Protein AF-A0A6J6G6E1-F1 (afdb_monomer_lite)

Sequence (153 aa):
MDAFVTPDPELAATAPSDRTTLTEVIDAYRDSGFAGDFTAEPRDPGSAGPVAAGGAVSTAVVRCGRCATSSDPGGLQIHSIRRLEGASDPADMVAIVATTCPVCGSEGTLVLGFGPMSSAVDADVLGAMQDVRGDGVLPPAIAPGERGTTDRP

Secondary structure (DSSP, 8-state):
-----PPPGGGG--S---S--HHHHHHHHHHTT--EEEEEEEPPTT--PPPPTTPPPPSEEEEETTT--EE-GGG-EESEEEEE--SS-TT--EEEEEEE-TTT--EEEEEEE-STT--HHHHHHHHHSEE-TTSSSS-SSS-TTPPPTT---

pLDDT: mean 83.72, std 18.57, range [38.75, 98.62]

Radius of gyration: 18.28 Å; chains: 1; bounding box: 36×59×50 Å

Foldseek 3Di:
DDDDPDPDPVVLPPPPFPPDDPVNLQVLQVVLQQVWEKEKDADDPPDPDDDDPPDDFFRIWIATPPPRDTHGLLVKEFQAKEWGADSVGSQQIKIWGWIADPPPRRTHIYIFGDDPPGDSRRCSSVVNHHYPHPVPSAHHYGRHPDDDPPPDD

Structure (mmCIF, N/CA/C/O backbone):
data_AF-A0A6J6G6E1-F1
#
_entry.id   AF-A0A6J6G6E1-F1
#
loop_
_atom_site.group_PDB
_atom_site.id
_atom_site.type_symbol
_atom_site.label_atom_id
_atom_site.label_alt_id
_atom_site.label_comp_id
_atom_site.label_asym_id
_atom_site.label_entity_id
_atom_site.label_seq_id
_atom_site.pdbx_PDB_ins_code
_atom_site.Cartn_x
_atom_site.Cartn_y
_atom_site.Cartn_z
_atom_site.occupancy
_atom_site.B_iso_or_equiv
_atom_site.auth_seq_id
_atom_site.auth_comp_id
_atom_site.auth_asym_id
_atom_site.auth_atom_id
_atom_site.pdbx_PDB_model_num
ATOM 1 N N . MET A 1 1 ? 19.805 -37.524 -31.597 1.00 44.66 1 MET A N 1
ATOM 2 C CA . MET A 1 1 ? 19.129 -38.107 -30.414 1.00 44.66 1 MET A CA 1
ATOM 3 C C . MET A 1 1 ? 19.733 -37.389 -29.230 1.00 44.66 1 MET A C 1
ATOM 5 O O . MET A 1 1 ? 20.659 -37.889 -28.607 1.00 44.66 1 MET A O 1
ATOM 9 N N . ASP A 1 2 ? 19.295 -36.151 -29.045 1.00 43.00 2 ASP A N 1
ATOM 10 C CA . ASP A 1 2 ? 19.853 -35.229 -28.067 1.00 43.00 2 ASP A CA 1
ATOM 11 C C . ASP A 1 2 ? 19.169 -35.475 -26.728 1.00 43.00 2 ASP A C 1
ATOM 13 O O . ASP A 1 2 ? 17.942 -35.444 -26.621 1.00 43.00 2 ASP A O 1
ATOM 17 N N . ALA A 1 3 ? 19.979 -35.812 -25.728 1.00 47.38 3 ALA A N 1
ATOM 18 C CA . ALA A 1 3 ? 19.525 -36.015 -24.369 1.00 47.38 3 ALA A CA 1
ATOM 19 C C . ALA A 1 3 ? 19.093 -34.663 -23.789 1.00 47.38 3 ALA A C 1
ATOM 21 O O . ALA A 1 3 ? 19.905 -33.750 -23.644 1.00 47.38 3 ALA A O 1
ATOM 22 N N . PHE A 1 4 ? 17.809 -34.544 -23.455 1.00 45.84 4 PHE A N 1
ATOM 23 C CA . PHE A 1 4 ? 17.313 -33.478 -22.597 1.00 45.84 4 PHE A CA 1
ATOM 24 C C . PHE A 1 4 ? 17.979 -33.634 -21.229 1.00 45.84 4 PHE A C 1
ATOM 26 O O . PHE A 1 4 ? 17.667 -34.557 -20.479 1.00 45.84 4 PHE A O 1
ATOM 33 N N . VAL A 1 5 ? 18.926 -32.748 -20.928 1.00 59.44 5 VAL A N 1
ATOM 34 C CA . VAL A 1 5 ? 19.429 -32.546 -19.570 1.00 59.44 5 VAL A CA 1
ATOM 35 C C . VAL A 1 5 ? 18.251 -32.039 -18.744 1.00 59.44 5 VAL A C 1
ATOM 37 O O . VAL A 1 5 ? 17.822 -30.898 -18.901 1.00 59.44 5 VAL A O 1
ATOM 40 N N . THR A 1 6 ? 17.680 -32.893 -17.899 1.00 56.19 6 THR A N 1
ATOM 41 C CA . THR A 1 6 ? 16.818 -32.436 -16.806 1.00 56.19 6 THR A CA 1
ATOM 42 C C . THR A 1 6 ? 17.669 -31.580 -15.870 1.00 56.19 6 THR A C 1
ATOM 44 O O . THR A 1 6 ? 18.702 -32.075 -15.415 1.00 56.19 6 THR A O 1
ATOM 47 N N . PRO A 1 7 ? 17.296 -30.318 -15.592 1.00 51.09 7 PRO A N 1
ATOM 48 C CA . PRO A 1 7 ? 18.007 -29.529 -14.599 1.00 51.09 7 PRO A CA 1
ATOM 49 C C . PRO A 1 7 ? 17.881 -30.190 -13.220 1.00 51.09 7 PRO A C 1
ATOM 51 O O . PRO A 1 7 ? 16.829 -30.729 -12.868 1.00 51.09 7 PRO A O 1
ATOM 54 N N . ASP A 1 8 ? 18.981 -30.159 -12.472 1.00 46.12 8 ASP A N 1
ATOM 55 C CA . ASP A 1 8 ? 19.100 -30.676 -11.110 1.00 46.12 8 ASP A CA 1
ATOM 56 C C . ASP A 1 8 ? 18.093 -29.966 -10.178 1.00 46.12 8 ASP A C 1
ATOM 58 O O . ASP A 1 8 ? 18.132 -28.733 -10.085 1.00 46.12 8 ASP A O 1
ATOM 62 N N . PRO A 1 9 ? 17.196 -30.678 -9.467 1.00 51.53 9 PRO A N 1
ATOM 63 C CA . PRO A 1 9 ? 16.213 -30.050 -8.580 1.00 51.53 9 PRO A CA 1
ATOM 64 C C . PRO A 1 9 ? 16.845 -29.380 -7.345 1.00 51.53 9 PRO A C 1
ATOM 66 O O . PRO A 1 9 ? 16.168 -28.616 -6.659 1.00 51.53 9 PRO A O 1
ATOM 69 N N . GLU A 1 10 ? 18.129 -29.625 -7.061 1.00 43.25 10 GLU A N 1
ATOM 70 C CA . GLU A 1 10 ? 18.858 -29.001 -5.947 1.00 43.25 10 GLU A CA 1
ATOM 71 C C . GLU A 1 10 ? 19.420 -27.601 -6.257 1.00 43.25 10 GLU A C 1
ATOM 73 O O . GLU A 1 10 ? 19.749 -26.867 -5.326 1.00 43.25 10 GLU A O 1
ATOM 78 N N . LEU A 1 11 ? 19.472 -27.162 -7.524 1.00 43.31 11 LEU A N 1
ATOM 79 C CA . LEU A 1 11 ? 19.959 -25.814 -7.869 1.00 43.31 11 LEU A CA 1
ATOM 80 C C . LEU A 1 11 ? 18.898 -24.701 -7.747 1.00 43.31 11 LEU A C 1
ATOM 82 O O . LEU A 1 11 ? 19.175 -23.553 -8.086 1.00 43.31 11 LEU A O 1
ATOM 86 N N . ALA A 1 12 ? 17.700 -25.014 -7.248 1.00 45.78 12 ALA A N 1
ATOM 87 C CA . ALA A 1 12 ? 16.629 -24.042 -6.999 1.00 45.78 12 ALA A CA 1
ATOM 88 C C . ALA A 1 12 ? 16.665 -23.427 -5.579 1.00 45.78 12 ALA A C 1
ATOM 90 O O . ALA A 1 12 ? 15.775 -22.662 -5.219 1.00 45.78 12 ALA A O 1
ATOM 91 N N . ALA A 1 13 ? 17.660 -23.769 -4.751 1.00 47.06 13 ALA A N 1
ATOM 92 C CA . ALA A 1 13 ? 17.642 -23.527 -3.304 1.00 47.06 13 ALA A CA 1
ATOM 93 C C . ALA A 1 13 ? 18.644 -22.470 -2.787 1.00 47.06 13 ALA A C 1
ATOM 95 O O . ALA A 1 13 ? 19.054 -22.538 -1.629 1.00 47.06 13 ALA A O 1
ATOM 96 N N . THR A 1 14 ? 19.059 -21.495 -3.601 1.00 39.31 14 THR A N 1
ATOM 97 C CA . THR A 1 14 ? 20.034 -20.462 -3.173 1.00 39.31 14 THR A CA 1
ATOM 98 C C . THR A 1 14 ? 19.546 -19.017 -3.250 1.00 39.31 14 THR A C 1
ATOM 100 O O . THR A 1 14 ? 20.305 -18.116 -2.894 1.00 39.31 14 THR A O 1
ATOM 103 N N . ALA A 1 15 ? 18.288 -18.769 -3.618 1.00 42.47 15 ALA A N 1
ATOM 104 C CA . ALA A 1 15 ? 17.672 -17.468 -3.365 1.00 42.47 15 ALA A CA 1
ATOM 105 C C . ALA A 1 15 ? 17.160 -17.424 -1.911 1.00 42.47 15 ALA A C 1
ATOM 107 O O . ALA A 1 15 ? 16.504 -18.379 -1.484 1.00 42.47 15 ALA A O 1
ATOM 108 N N . PRO A 1 16 ? 17.420 -16.353 -1.136 1.00 43.81 16 PRO A N 1
ATOM 109 C CA . PRO A 1 16 ? 16.823 -16.143 0.180 1.00 43.81 16 PRO A CA 1
ATOM 110 C C . PRO A 1 16 ? 15.340 -15.756 0.036 1.00 43.81 16 PRO A C 1
ATOM 112 O O . PRO A 1 16 ? 14.911 -14.696 0.470 1.00 43.81 16 PRO A O 1
ATOM 115 N N . SER A 1 17 ? 14.542 -16.615 -0.602 1.00 56.06 17 SER A N 1
ATOM 116 C CA . SER A 1 17 ? 13.089 -16.530 -0.531 1.00 56.06 17 SER A CA 1
ATOM 117 C C . SER A 1 17 ? 12.649 -17.375 0.660 1.00 56.06 17 SER A C 1
ATOM 119 O O . SER A 1 17 ? 12.871 -18.589 0.665 1.00 56.06 17 SER A O 1
ATOM 121 N N . ASP A 1 18 ? 11.990 -16.779 1.650 1.00 64.81 18 ASP A N 1
ATOM 122 C CA . ASP A 1 18 ? 11.503 -17.479 2.853 1.00 64.81 18 ASP A CA 1
ATOM 123 C C . ASP A 1 18 ? 10.341 -18.467 2.564 1.00 64.81 18 ASP A C 1
ATOM 125 O O . ASP A 1 18 ? 9.634 -18.896 3.469 1.00 64.81 18 ASP A O 1
ATOM 129 N N . ARG A 1 19 ? 10.131 -18.846 1.291 1.00 65.56 19 ARG A N 1
ATOM 130 C CA . ARG A 1 19 ? 9.035 -19.669 0.741 1.00 65.56 19 ARG A CA 1
ATOM 131 C C . ARG A 1 19 ? 7.617 -19.138 0.980 1.00 65.56 19 ARG A C 1
ATOM 133 O O . ARG A 1 19 ? 6.681 -19.787 0.522 1.00 65.56 19 ARG A O 1
ATOM 140 N N . THR A 1 20 ? 7.457 -17.972 1.604 1.00 80.00 20 THR A N 1
ATOM 141 C CA . THR A 1 20 ? 6.163 -17.296 1.733 1.00 80.00 20 THR A CA 1
ATOM 142 C C . THR A 1 20 ? 5.664 -16.820 0.369 1.00 80.00 20 THR A C 1
ATOM 144 O O . THR A 1 20 ? 6.375 -16.140 -0.374 1.00 80.00 20 THR A O 1
ATOM 147 N N . THR A 1 21 ? 4.419 -17.148 0.042 1.00 88.75 21 THR A N 1
ATOM 148 C CA . THR A 1 21 ? 3.730 -16.655 -1.153 1.00 88.75 21 THR A CA 1
ATOM 149 C C . THR A 1 21 ? 3.086 -15.290 -0.904 1.00 88.75 21 THR A C 1
ATOM 151 O O . THR A 1 21 ? 2.725 -14.940 0.219 1.00 88.75 21 THR A O 1
ATOM 154 N N . LEU A 1 22 ? 2.870 -14.517 -1.974 1.00 91.12 22 LEU A N 1
ATOM 155 C CA . LEU A 1 22 ? 2.136 -13.248 -1.899 1.00 91.12 22 LEU A CA 1
ATOM 156 C C . LEU A 1 22 ? 0.749 -13.419 -1.258 1.00 91.12 22 LEU A C 1
ATOM 158 O O . LEU A 1 22 ? 0.341 -12.600 -0.438 1.00 91.12 22 LEU A O 1
ATOM 162 N N . THR A 1 23 ? 0.039 -14.492 -1.612 1.00 92.25 23 THR A N 1
ATOM 163 C CA . THR A 1 23 ? -1.293 -14.784 -1.075 1.00 92.25 23 THR A CA 1
ATOM 164 C C . THR A 1 23 ? -1.249 -15.036 0.429 1.00 92.25 23 THR A C 1
ATOM 166 O O . THR A 1 23 ? -2.059 -14.462 1.146 1.00 92.25 23 THR A O 1
ATOM 169 N N . GLU A 1 24 ? -0.274 -15.806 0.923 1.00 92.50 24 GLU A N 1
ATOM 170 C CA . GLU A 1 24 ? -0.111 -16.056 2.364 1.00 92.50 24 GLU A CA 1
ATOM 171 C C . GLU A 1 24 ? 0.140 -14.761 3.147 1.00 92.50 24 GLU A C 1
ATOM 173 O O . GLU A 1 24 ? -0.429 -14.573 4.219 1.00 92.50 24 GLU A O 1
ATOM 178 N N . VAL A 1 25 ? 0.931 -13.830 2.600 1.00 94.38 25 VAL A N 1
ATOM 179 C CA . VAL A 1 25 ? 1.144 -12.513 3.225 1.00 94.38 25 VAL A CA 1
ATOM 180 C C . VAL A 1 25 ? -0.145 -11.691 3.265 1.00 94.38 25 VAL A C 1
ATOM 182 O O . VAL A 1 25 ? -0.449 -11.068 4.282 1.00 94.38 25 VAL A O 1
ATOM 185 N N . ILE A 1 26 ? -0.911 -11.669 2.173 1.00 95.69 26 ILE A N 1
ATOM 186 C CA . ILE A 1 26 ? -2.178 -10.927 2.113 1.00 95.69 26 ILE A CA 1
ATOM 187 C C . ILE A 1 26 ? -3.195 -11.521 3.095 1.00 95.69 26 ILE A C 1
ATOM 189 O O . ILE A 1 26 ? -3.865 -10.771 3.807 1.00 95.69 26 ILE A O 1
ATOM 193 N N . ASP A 1 27 ? -3.292 -12.846 3.168 1.00 95.56 27 ASP A N 1
ATOM 194 C CA . ASP A 1 27 ? -4.204 -13.528 4.086 1.00 95.56 27 ASP A CA 1
ATOM 195 C C . ASP A 1 27 ? -3.803 -13.297 5.552 1.00 95.56 27 ASP A C 1
ATOM 197 O O . ASP A 1 27 ? -4.666 -13.014 6.379 1.00 95.56 27 ASP A O 1
ATOM 201 N N . ALA A 1 28 ? -2.506 -13.244 5.866 1.00 94.88 28 ALA A N 1
ATOM 202 C CA . ALA A 1 28 ? -2.024 -12.865 7.195 1.00 94.88 28 ALA A CA 1
ATOM 203 C C . ALA A 1 28 ? -2.450 -11.442 7.623 1.00 94.88 28 ALA A C 1
ATOM 205 O O . ALA A 1 28 ? -2.848 -11.213 8.772 1.00 94.88 28 ALA A O 1
ATOM 206 N N . TYR A 1 29 ? -2.396 -10.468 6.707 1.00 96.88 29 TYR A N 1
ATOM 207 C CA . TYR A 1 29 ? -2.905 -9.118 6.975 1.00 96.88 29 TYR A CA 1
ATOM 208 C C . TYR A 1 29 ? -4.432 -9.099 7.127 1.00 96.88 29 TYR A C 1
ATOM 210 O O . TYR A 1 29 ? -4.942 -8.453 8.047 1.00 96.88 29 TYR A O 1
ATOM 218 N N . ARG A 1 30 ? -5.162 -9.841 6.284 1.00 96.38 30 ARG A N 1
ATOM 219 C CA . ARG A 1 30 ? -6.626 -9.988 6.370 1.00 96.38 30 ARG A CA 1
ATOM 220 C C . ARG A 1 30 ? -7.068 -10.559 7.710 1.00 96.38 30 ARG A C 1
ATOM 222 O O . ARG A 1 30 ? -7.953 -9.984 8.340 1.00 96.38 30 ARG A O 1
ATOM 229 N N . ASP A 1 31 ? -6.418 -11.626 8.162 1.00 96.31 31 ASP A N 1
ATOM 230 C CA . ASP A 1 31 ? -6.693 -12.275 9.448 1.00 96.31 31 ASP A CA 1
ATOM 231 C C . ASP A 1 31 ? -6.425 -11.339 10.640 1.00 96.31 31 ASP A C 1
ATOM 233 O O . ASP A 1 31 ? -7.004 -11.506 11.713 1.00 96.31 31 ASP A O 1
ATOM 237 N N . SER A 1 32 ? -5.602 -10.306 10.436 1.00 94.56 32 SER A N 1
ATOM 238 C CA . SER A 1 32 ? -5.313 -9.253 11.418 1.00 94.56 32 SER A CA 1
ATOM 239 C C . SER A 1 32 ? -6.234 -8.028 11.312 1.00 94.56 32 SER A C 1
ATOM 241 O O . SER A 1 32 ? -6.015 -7.046 12.014 1.00 94.56 32 SER A O 1
ATOM 243 N N . GLY A 1 33 ? -7.256 -8.062 10.449 1.00 96.81 33 GLY A N 1
ATOM 244 C CA . GLY A 1 33 ? -8.245 -6.989 10.275 1.00 96.81 33 GLY A CA 1
ATOM 245 C C . GLY A 1 33 ? -8.034 -6.101 9.044 1.00 96.81 33 GLY A C 1
ATOM 246 O O . GLY A 1 33 ? -8.953 -5.388 8.642 1.00 96.81 33 GLY A O 1
ATOM 247 N N . PHE A 1 34 ? -6.887 -6.200 8.367 1.00 97.75 34 PHE A N 1
ATOM 248 C CA . PHE A 1 34 ? -6.568 -5.418 7.167 1.00 97.75 34 PHE A CA 1
ATOM 249 C C . PHE A 1 34 ? -7.115 -6.101 5.911 1.00 97.75 34 PHE A C 1
ATOM 251 O O . PHE A 1 34 ? -6.369 -6.544 5.039 1.00 97.75 34 PHE A O 1
ATOM 258 N N . ALA A 1 35 ? -8.442 -6.214 5.831 1.00 97.25 35 ALA A N 1
ATOM 259 C CA . ALA A 1 35 ? -9.111 -7.031 4.821 1.00 97.25 35 ALA A CA 1
ATOM 260 C C . ALA A 1 35 ? -9.532 -6.301 3.535 1.00 97.25 35 ALA A C 1
ATOM 262 O O . ALA A 1 35 ? -9.927 -6.952 2.566 1.00 97.25 35 ALA A O 1
ATOM 263 N N . GLY A 1 36 ? -9.471 -4.969 3.517 1.00 97.56 36 GLY A N 1
ATOM 264 C CA . GLY A 1 36 ? -9.762 -4.168 2.332 1.00 97.56 36 GLY A CA 1
ATOM 265 C C . GLY A 1 36 ? -8.672 -4.247 1.263 1.00 97.56 36 GLY A C 1
ATOM 266 O O . GLY A 1 36 ? -7.523 -4.603 1.527 1.00 97.56 36 GLY A O 1
ATOM 267 N N . ASP A 1 37 ? -9.033 -3.860 0.048 1.00 97.56 37 ASP A N 1
ATOM 268 C CA . ASP A 1 37 ? -8.126 -3.717 -1.083 1.00 97.56 37 ASP A CA 1
ATOM 269 C C . ASP A 1 37 ? -7.884 -2.241 -1.423 1.00 97.56 37 ASP A C 1
ATOM 271 O O . ASP A 1 37 ? -8.772 -1.386 -1.324 1.00 97.56 37 ASP A O 1
ATOM 275 N N . PHE A 1 38 ? -6.652 -1.944 -1.821 1.00 98.62 38 PHE A N 1
ATOM 276 C CA . PHE A 1 38 ? -6.235 -0.647 -2.331 1.00 98.62 38 PHE A CA 1
ATOM 277 C C . PHE A 1 38 ? -5.471 -0.836 -3.638 1.00 98.62 38 PHE A C 1
ATOM 279 O O . PHE A 1 38 ? -4.782 -1.838 -3.834 1.00 98.62 38 PHE A O 1
ATOM 286 N N . THR A 1 39 ? -5.576 0.135 -4.541 1.00 98.44 39 THR A N 1
ATOM 287 C CA . THR A 1 39 ? -4.909 0.093 -5.848 1.00 98.44 39 THR A CA 1
ATOM 288 C C . THR A 1 39 ? -4.212 1.415 -6.125 1.00 98.44 39 THR A C 1
ATOM 290 O O . THR A 1 39 ? -4.798 2.476 -5.913 1.00 98.44 39 THR A O 1
ATOM 293 N N . ALA A 1 40 ? -2.965 1.355 -6.589 1.00 98.00 40 ALA A N 1
ATOM 294 C CA . ALA A 1 40 ? -2.245 2.518 -7.086 1.00 98.00 40 ALA A CA 1
ATOM 295 C C . ALA A 1 40 ? -2.634 2.793 -8.543 1.00 98.00 40 ALA A C 1
ATOM 297 O O . ALA A 1 40 ? -2.676 1.883 -9.370 1.00 98.00 40 ALA A O 1
ATOM 298 N N . GLU A 1 41 ? -2.924 4.050 -8.856 1.00 96.38 41 GLU A N 1
ATOM 299 C CA . GLU A 1 41 ? -3.359 4.486 -10.180 1.00 96.38 41 GLU A CA 1
ATOM 300 C C . GLU A 1 41 ? -2.610 5.773 -10.569 1.00 96.38 41 GLU A C 1
ATOM 302 O O . GLU A 1 41 ? -2.312 6.600 -9.698 1.00 96.38 41 GLU A O 1
ATOM 307 N N . PRO A 1 42 ? -2.303 5.995 -11.861 1.00 94.81 42 PRO A N 1
ATOM 308 C CA . PRO A 1 42 ? -1.847 7.300 -12.323 1.00 94.81 42 PRO A CA 1
ATOM 309 C C . PRO A 1 42 ? -2.872 8.382 -11.968 1.00 94.81 42 PRO A C 1
ATOM 311 O O . PRO A 1 42 ? -4.077 8.192 -12.134 1.00 94.81 42 PRO A O 1
ATOM 314 N N . ARG A 1 43 ? -2.401 9.545 -11.519 1.00 89.94 43 ARG A N 1
ATOM 315 C CA . ARG A 1 43 ? -3.256 10.713 -11.320 1.00 89.94 43 ARG A CA 1
ATOM 316 C C . ARG A 1 43 ? -3.582 11.328 -12.676 1.00 89.94 43 ARG A C 1
ATOM 318 O O . ARG A 1 43 ? -2.684 11.626 -13.464 1.00 89.94 43 ARG A O 1
ATOM 325 N N . ASP A 1 44 ? -4.862 11.603 -12.913 1.00 85.75 44 ASP A N 1
ATOM 326 C CA . ASP A 1 44 ? -5.270 12.382 -14.077 1.00 85.75 44 ASP A CA 1
ATOM 327 C C . ASP A 1 44 ? -4.640 13.784 -14.005 1.00 85.75 44 ASP A C 1
ATOM 329 O O . ASP A 1 44 ? -4.891 14.509 -13.034 1.00 85.75 44 ASP A O 1
ATOM 333 N N . PRO A 1 45 ? -3.881 14.229 -15.025 1.00 73.81 45 PRO A N 1
ATOM 334 C CA . PRO A 1 45 ? -3.162 15.507 -14.995 1.00 73.81 45 PRO A CA 1
ATOM 335 C C . PRO A 1 45 ? -4.090 16.733 -14.950 1.00 73.81 45 PRO A C 1
ATOM 337 O O . PRO A 1 45 ? -3.645 17.834 -14.640 1.00 73.81 45 PRO A O 1
ATOM 340 N N . GLY A 1 46 ? -5.381 16.554 -15.255 1.00 71.06 46 GLY A N 1
ATOM 341 C CA . GLY A 1 46 ? -6.415 17.584 -15.126 1.00 71.06 46 GLY A CA 1
ATOM 342 C C . GLY A 1 46 ? -7.172 17.564 -13.794 1.00 71.06 46 GLY A C 1
ATOM 343 O O . GLY A 1 46 ? -8.009 18.436 -13.566 1.00 71.06 46 GLY A O 1
ATOM 344 N N . SER A 1 47 ? -6.915 16.586 -12.920 1.00 68.12 47 SER A N 1
ATOM 345 C CA . SER A 1 47 ? -7.585 16.476 -11.625 1.00 68.12 47 SER A CA 1
ATOM 346 C C . SER A 1 47 ? -6.828 17.274 -10.556 1.00 68.12 47 SER A C 1
ATOM 348 O O . SER A 1 47 ? -5.749 16.900 -10.102 1.00 68.12 47 SER A O 1
ATOM 350 N N . ALA A 1 48 ? -7.405 18.398 -10.123 1.00 60.78 48 ALA A N 1
ATOM 351 C CA . ALA A 1 48 ? -6.992 19.071 -8.892 1.00 60.78 48 ALA A CA 1
ATOM 352 C C . ALA A 1 48 ? -7.541 18.271 -7.698 1.00 60.78 48 ALA A C 1
ATOM 354 O O . ALA A 1 48 ? -8.560 18.624 -7.106 1.00 60.78 48 ALA A O 1
ATOM 355 N N . GLY A 1 49 ? -6.921 17.127 -7.404 1.00 59.00 49 GLY A N 1
ATOM 356 C CA . GLY A 1 49 ? -7.214 16.381 -6.185 1.00 59.00 49 GLY A CA 1
ATOM 357 C C . GLY A 1 49 ? -6.799 17.182 -4.942 1.00 59.00 49 GLY A C 1
ATOM 358 O O . GLY A 1 49 ? -5.904 18.028 -5.031 1.00 59.00 49 GLY A O 1
ATOM 359 N N . PRO A 1 50 ? -7.423 16.941 -3.777 1.00 57.78 50 PRO A N 1
ATOM 360 C CA . PRO A 1 50 ? -6.944 17.514 -2.528 1.00 57.78 50 PRO A CA 1
ATOM 361 C C . PRO A 1 50 ? -5.503 17.050 -2.283 1.00 57.78 50 PRO A C 1
ATOM 363 O O . PRO A 1 50 ? -5.217 15.855 -2.264 1.00 57.78 50 PRO A O 1
ATOM 366 N N . VAL A 1 51 ? -4.600 18.012 -2.120 1.00 59.72 51 VAL A N 1
ATOM 367 C CA . VAL A 1 51 ? -3.206 17.772 -1.739 1.00 59.72 51 VAL A CA 1
ATOM 368 C C . VAL A 1 51 ? -3.123 17.656 -0.221 1.00 59.72 51 VAL A C 1
ATOM 370 O O . VAL A 1 51 ? -3.766 18.431 0.495 1.00 59.72 51 VAL A O 1
ATOM 373 N N . ALA A 1 52 ? -2.341 16.702 0.289 1.00 56.84 52 ALA A N 1
ATOM 374 C CA . ALA A 1 52 ? -2.004 16.683 1.708 1.00 56.84 52 ALA A CA 1
ATOM 375 C C . ALA A 1 52 ? -1.314 18.010 2.082 1.00 56.84 52 ALA A C 1
ATOM 377 O O . ALA A 1 52 ? -0.530 18.563 1.304 1.00 56.84 52 ALA A O 1
ATOM 378 N N . ALA A 1 53 ? -1.633 18.561 3.256 1.00 52.03 53 ALA A N 1
ATOM 379 C CA . ALA A 1 53 ? -1.125 19.865 3.669 1.00 52.03 53 ALA A CA 1
ATOM 380 C C . ALA A 1 53 ? 0.417 19.859 3.743 1.00 52.03 53 ALA A C 1
ATOM 382 O O . ALA A 1 53 ? 0.991 19.228 4.625 1.00 52.03 53 ALA A O 1
ATOM 383 N N . GLY A 1 54 ? 1.073 20.584 2.826 1.00 54.78 54 GLY A N 1
ATOM 384 C CA . GLY A 1 54 ? 2.525 20.815 2.827 1.00 54.78 54 GLY A CA 1
ATOM 385 C C . GLY A 1 54 ? 3.380 19.894 1.942 1.00 54.78 54 GLY A C 1
ATOM 386 O O . GLY A 1 54 ? 4.602 19.980 2.029 1.00 54.78 54 GLY A O 1
ATOM 387 N N . GLY A 1 55 ? 2.783 19.041 1.100 1.00 59.69 55 GLY A N 1
ATOM 388 C CA . GLY A 1 55 ? 3.515 18.091 0.247 1.00 59.69 55 GLY A CA 1
ATOM 389 C C . GLY A 1 55 ? 3.651 18.500 -1.225 1.00 59.69 55 GLY A C 1
ATOM 390 O O . GLY A 1 55 ? 2.827 19.245 -1.760 1.00 59.69 55 GLY A O 1
ATOM 391 N N . ALA A 1 56 ? 4.684 17.973 -1.894 1.00 67.69 56 ALA A N 1
ATOM 392 C CA . ALA A 1 56 ? 4.709 17.888 -3.353 1.00 67.69 56 ALA A CA 1
ATOM 393 C C . ALA A 1 56 ? 3.552 16.994 -3.824 1.00 67.69 56 ALA A C 1
ATOM 395 O O . ALA A 1 56 ? 3.238 15.995 -3.184 1.00 67.69 56 ALA A O 1
ATOM 396 N N . VAL A 1 57 ? 2.905 17.367 -4.927 1.00 73.44 57 VAL A N 1
ATOM 397 C CA . VAL A 1 57 ? 1.768 16.614 -5.467 1.00 73.44 57 VAL A CA 1
ATOM 398 C C . VAL A 1 57 ? 2.289 15.348 -6.138 1.00 73.44 57 VAL A C 1
ATOM 400 O O . VAL A 1 57 ? 3.005 15.452 -7.135 1.00 73.44 57 VAL A O 1
ATOM 403 N N . SER A 1 58 ? 1.916 14.173 -5.627 1.00 85.06 58 SER A N 1
ATOM 404 C CA . SER A 1 58 ? 2.209 12.907 -6.305 1.00 85.06 58 SER A CA 1
ATOM 405 C C . SER A 1 58 ? 1.561 12.869 -7.691 1.00 85.06 58 SER A C 1
ATOM 407 O O . SER A 1 58 ? 0.460 13.370 -7.920 1.00 85.06 58 SER A O 1
ATOM 409 N N . THR A 1 59 ? 2.243 12.252 -8.640 1.00 90.56 59 THR A N 1
ATOM 410 C CA . THR A 1 59 ? 1.717 11.894 -9.963 1.00 90.56 59 THR A CA 1
ATOM 411 C C . THR A 1 59 ? 0.826 10.651 -9.942 1.00 90.56 59 THR A C 1
ATOM 413 O O . THR A 1 59 ? 0.239 10.305 -10.965 1.00 90.56 59 THR A O 1
ATOM 416 N N . ALA A 1 60 ? 0.701 9.999 -8.790 1.00 93.69 60 ALA A N 1
ATOM 417 C CA . ALA A 1 60 ? -0.165 8.859 -8.542 1.00 93.69 60 ALA A CA 1
ATOM 418 C C . ALA A 1 60 ? -1.208 9.144 -7.448 1.00 93.69 60 ALA A C 1
ATOM 420 O O . ALA A 1 60 ? -1.074 10.064 -6.637 1.00 93.69 60 ALA A O 1
ATOM 421 N N . VAL A 1 61 ? -2.258 8.327 -7.429 1.00 95.38 61 VAL A N 1
ATOM 422 C CA . VAL A 1 61 ? -3.269 8.262 -6.369 1.00 95.38 61 VAL A CA 1
ATOM 423 C C . VAL A 1 61 ? -3.446 6.823 -5.908 1.00 95.38 61 VAL A C 1
ATOM 425 O O . VAL A 1 61 ? -3.153 5.882 -6.642 1.00 95.38 61 VAL A O 1
ATOM 428 N N . VAL A 1 62 ? -3.967 6.651 -4.697 1.00 97.25 62 VAL A N 1
ATOM 429 C CA . VAL A 1 62 ? -4.370 5.335 -4.195 1.00 97.25 62 VAL A CA 1
ATOM 430 C C . VAL A 1 62 ? -5.881 5.299 -4.057 1.00 97.25 62 VAL A C 1
ATOM 432 O O . VAL A 1 62 ? -6.470 6.087 -3.313 1.00 97.25 62 VAL A O 1
ATOM 435 N N . ARG A 1 63 ? -6.513 4.368 -4.763 1.00 97.81 63 ARG A N 1
ATOM 436 C CA . ARG A 1 63 ? -7.951 4.139 -4.728 1.00 97.81 63 ARG A CA 1
ATOM 437 C C . ARG A 1 63 ? -8.299 3.079 -3.691 1.00 97.81 63 ARG A C 1
ATOM 439 O O . ARG A 1 63 ? -7.720 1.997 -3.676 1.00 97.81 63 ARG A O 1
ATOM 446 N N . CYS A 1 64 ? -9.268 3.385 -2.835 1.00 98.50 64 CYS A N 1
ATOM 447 C CA . CYS A 1 64 ? -9.829 2.432 -1.882 1.00 98.50 64 CYS A CA 1
ATOM 448 C C . CYS A 1 64 ? -10.902 1.558 -2.550 1.00 98.50 64 CYS A C 1
ATOM 450 O O . CYS A 1 64 ? -11.878 2.092 -3.081 1.00 98.50 64 CYS A O 1
ATOM 452 N N . GLY A 1 65 ? -10.789 0.233 -2.453 1.00 97.88 65 GLY A N 1
ATOM 453 C CA . GLY A 1 65 ? -11.767 -0.717 -2.997 1.00 97.88 65 GLY A CA 1
ATOM 454 C C . GLY A 1 65 ? -13.144 -0.657 -2.334 1.00 97.88 65 GLY A C 1
ATOM 455 O O . GLY A 1 65 ? -14.155 -0.982 -2.955 1.00 97.88 65 GLY A O 1
ATOM 456 N N . ARG A 1 66 ? -13.221 -0.158 -1.091 1.00 98.00 66 ARG A N 1
ATOM 457 C CA . ARG A 1 66 ? -14.478 -0.066 -0.334 1.00 98.00 66 ARG A CA 1
ATOM 458 C C . ARG A 1 66 ? -15.324 1.153 -0.694 1.00 98.00 66 ARG A C 1
ATOM 460 O O . ARG A 1 66 ? -16.506 1.008 -0.988 1.00 98.00 66 ARG A O 1
ATOM 467 N N . CYS A 1 67 ? -14.761 2.360 -0.602 1.00 97.94 67 CYS A N 1
ATOM 468 C CA . CYS A 1 67 ? -15.503 3.608 -0.840 1.00 97.94 67 CYS A CA 1
ATOM 469 C C . CYS A 1 67 ? -15.220 4.244 -2.206 1.00 97.94 67 CYS A C 1
ATOM 471 O O . CYS A 1 67 ? -15.772 5.301 -2.505 1.00 97.94 67 CYS A O 1
ATOM 473 N N . ALA A 1 68 ? -14.354 3.627 -3.018 1.00 96.69 68 ALA A N 1
ATOM 474 C CA . ALA A 1 68 ? -13.898 4.113 -4.321 1.00 96.69 68 ALA A CA 1
ATOM 475 C C . ALA A 1 68 ? -13.206 5.488 -4.303 1.00 96.69 68 ALA A C 1
ATOM 477 O O . ALA A 1 68 ? -12.922 6.034 -5.366 1.00 96.69 68 ALA A O 1
ATOM 478 N N . THR A 1 69 ? -12.914 6.053 -3.127 1.00 94.81 69 THR A N 1
ATOM 479 C CA . THR A 1 69 ? -12.198 7.325 -3.022 1.00 94.81 69 THR A CA 1
ATOM 480 C C . THR A 1 69 ? -10.736 7.151 -3.411 1.00 94.81 69 THR A C 1
ATOM 482 O O . THR A 1 69 ? -10.064 6.258 -2.891 1.00 94.81 69 THR A O 1
ATOM 485 N N . SER A 1 70 ? -10.256 8.036 -4.283 1.00 94.69 70 SER A N 1
ATOM 486 C CA . SER A 1 70 ? -8.839 8.184 -4.609 1.00 94.69 70 SER A CA 1
ATOM 487 C C . SER A 1 70 ? -8.209 9.231 -3.696 1.00 94.69 70 SER A C 1
ATOM 489 O O . SER A 1 70 ? -8.630 10.389 -3.682 1.00 94.69 70 SER A O 1
ATOM 491 N N . SER A 1 71 ? -7.212 8.813 -2.928 1.00 92.88 71 SER A N 1
ATOM 492 C CA . SER A 1 71 ? -6.485 9.654 -1.981 1.00 92.88 71 SER A CA 1
ATOM 493 C C . SER A 1 71 ? -5.097 9.988 -2.508 1.00 92.88 71 SER A C 1
ATOM 495 O O . SER A 1 71 ? -4.486 9.209 -3.243 1.00 92.88 71 SER A O 1
ATOM 497 N N . ASP A 1 72 ? -4.587 11.144 -2.092 1.00 92.56 72 ASP A N 1
ATOM 498 C CA . ASP A 1 72 ? -3.168 11.441 -2.232 1.00 92.56 72 ASP A CA 1
ATOM 499 C C . ASP A 1 72 ? -2.345 10.460 -1.373 1.00 92.56 72 ASP A C 1
ATOM 501 O O . ASP A 1 72 ? -2.710 10.245 -0.209 1.00 92.56 72 ASP A O 1
ATOM 505 N N . PRO A 1 73 ? -1.258 9.865 -1.902 1.00 94.81 73 PRO A N 1
ATOM 506 C CA . PRO A 1 73 ? -0.425 8.937 -1.141 1.00 94.81 73 PRO A CA 1
ATOM 507 C C . PRO A 1 73 ? 0.112 9.549 0.156 1.00 94.81 73 PRO A C 1
ATOM 509 O O . PRO A 1 73 ? 0.141 8.871 1.179 1.00 94.81 73 PRO A O 1
ATOM 512 N N . GLY A 1 74 ? 0.426 10.851 0.159 1.00 93.00 74 GLY A N 1
ATOM 513 C CA . GLY A 1 74 ? 0.897 11.571 1.342 1.00 93.00 74 GLY A CA 1
ATOM 514 C C . GLY A 1 74 ? -0.128 11.693 2.468 1.00 93.00 74 GLY A C 1
ATOM 515 O O . GLY A 1 74 ? 0.230 12.103 3.568 1.00 93.00 74 GLY A O 1
ATOM 516 N N . GLY A 1 75 ? -1.395 11.343 2.231 1.00 91.75 75 GLY A N 1
ATOM 517 C CA . GLY A 1 75 ? -2.437 11.245 3.255 1.00 91.75 75 GLY A CA 1
ATOM 518 C C . GLY A 1 75 ? -2.657 9.831 3.804 1.00 91.75 75 GLY A C 1
ATOM 519 O O . GLY A 1 75 ? -3.526 9.654 4.657 1.00 91.75 75 GLY A O 1
ATOM 520 N N . LEU A 1 76 ? -1.925 8.830 3.310 1.00 95.75 76 LEU A N 1
ATOM 521 C CA . LEU A 1 76 ? -2.052 7.430 3.712 1.00 95.75 76 LEU A CA 1
ATOM 522 C C . LEU A 1 76 ? -0.885 6.997 4.597 1.00 95.75 76 LEU A C 1
ATOM 524 O O . LEU A 1 76 ? 0.249 7.443 4.432 1.00 95.75 76 LEU A O 1
ATOM 528 N N . GLN A 1 77 ? -1.181 6.094 5.526 1.00 97.06 77 GLN A N 1
ATOM 529 C CA . GLN A 1 77 ? -0.243 5.597 6.528 1.00 97.06 77 GLN A CA 1
ATOM 530 C C . GLN A 1 77 ? 0.268 4.200 6.165 1.00 97.06 77 GLN A C 1
ATOM 532 O O . GLN A 1 77 ? -0.509 3.351 5.731 1.00 97.06 77 GLN A O 1
ATOM 537 N N . ILE A 1 78 ? 1.559 3.947 6.369 1.00 98.06 78 ILE A N 1
ATOM 538 C CA . ILE A 1 78 ? 2.164 2.611 6.349 1.00 98.06 78 ILE A CA 1
ATOM 539 C C . ILE A 1 78 ? 2.201 2.110 7.796 1.00 98.06 78 ILE A C 1
ATOM 541 O O . ILE A 1 78 ? 3.090 2.494 8.553 1.00 98.06 78 ILE A O 1
ATOM 545 N N . HIS A 1 79 ? 1.264 1.240 8.178 1.00 97.88 79 HIS A N 1
ATOM 546 C CA . HIS A 1 79 ? 1.280 0.582 9.496 1.00 97.88 79 HIS A CA 1
ATOM 547 C C . HIS A 1 79 ? 2.275 -0.588 9.524 1.00 97.88 79 HIS A C 1
ATOM 549 O O . HIS A 1 79 ? 2.949 -0.851 10.519 1.00 97.88 79 HIS A O 1
ATOM 555 N N . SER A 1 80 ? 2.397 -1.283 8.393 1.00 97.56 80 SER A N 1
ATOM 556 C CA . SER A 1 80 ? 3.306 -2.407 8.186 1.00 97.56 80 SER A CA 1
ATOM 557 C C . SER A 1 80 ? 3.678 -2.504 6.712 1.00 97.56 80 SER A C 1
ATOM 559 O O . SER A 1 80 ? 2.887 -2.128 5.843 1.00 97.56 80 SER A O 1
ATOM 561 N N . ILE A 1 81 ? 4.875 -3.012 6.427 1.00 97.00 81 ILE A N 1
ATOM 562 C CA . ILE A 1 81 ? 5.309 -3.323 5.066 1.00 97.00 81 ILE A CA 1
ATOM 563 C C . ILE A 1 81 ? 6.052 -4.656 5.029 1.00 97.00 81 ILE A C 1
ATOM 565 O O . ILE A 1 81 ? 7.060 -4.843 5.712 1.00 97.00 81 ILE A O 1
ATOM 569 N N . ARG A 1 82 ? 5.603 -5.566 4.169 1.00 95.12 82 ARG A N 1
ATOM 570 C CA . ARG A 1 82 ? 6.305 -6.810 3.852 1.00 95.12 82 ARG A CA 1
ATOM 571 C C . ARG A 1 82 ? 6.790 -6.753 2.413 1.00 95.12 82 ARG A C 1
ATOM 573 O O . ARG A 1 82 ? 6.007 -6.519 1.504 1.00 95.12 82 ARG A O 1
ATOM 580 N N . ARG A 1 83 ? 8.087 -6.963 2.196 1.00 94.38 83 ARG A N 1
ATOM 581 C CA . ARG A 1 83 ? 8.679 -7.038 0.851 1.00 94.38 83 ARG A CA 1
ATOM 582 C C . ARG A 1 83 ? 8.871 -8.490 0.465 1.00 94.38 83 ARG A C 1
ATOM 584 O O . ARG A 1 83 ? 9.355 -9.241 1.304 1.00 94.38 83 ARG A O 1
ATOM 591 N N . LEU A 1 84 ? 8.527 -8.866 -0.754 1.00 91.62 84 LEU A N 1
ATOM 592 C CA . LEU A 1 84 ? 8.764 -10.198 -1.299 1.00 91.62 84 LEU A CA 1
ATOM 593 C C . LEU A 1 84 ? 9.571 -10.081 -2.587 1.00 91.62 84 LEU A C 1
ATOM 595 O O . LEU A 1 84 ? 9.439 -9.101 -3.318 1.00 91.62 84 LEU A O 1
ATOM 599 N N . GLU A 1 85 ? 10.382 -11.096 -2.842 1.00 89.44 85 GLU A N 1
ATOM 600 C CA . GLU A 1 85 ? 11.079 -11.316 -4.106 1.00 89.44 85 GLU A CA 1
ATOM 601 C C . GLU A 1 85 ? 10.362 -12.447 -4.851 1.00 89.44 85 GLU A C 1
ATOM 603 O O . GLU A 1 85 ? 9.816 -13.366 -4.227 1.00 89.44 85 GLU A O 1
ATOM 608 N N . GLY A 1 86 ? 10.336 -12.384 -6.179 1.00 86.06 86 GLY A N 1
ATOM 609 C CA . GLY A 1 86 ? 9.737 -13.421 -7.003 1.00 86.06 86 GLY A CA 1
ATOM 610 C C . GLY A 1 86 ? 10.458 -14.753 -6.823 1.00 86.06 86 GLY A C 1
ATOM 611 O O . GLY A 1 86 ? 11.683 -14.833 -6.855 1.00 86.06 86 GLY A O 1
ATOM 612 N N . ALA A 1 87 ? 9.689 -15.835 -6.676 1.00 81.75 87 ALA A N 1
ATOM 613 C CA . ALA A 1 87 ? 10.252 -17.178 -6.513 1.00 81.75 87 ALA A CA 1
ATOM 614 C C . ALA A 1 87 ? 11.046 -17.651 -7.746 1.00 81.75 87 ALA A C 1
ATOM 616 O O . ALA A 1 87 ? 11.880 -18.547 -7.637 1.00 81.75 87 ALA A O 1
ATOM 617 N N . SER A 1 88 ? 10.753 -17.091 -8.924 1.00 82.88 88 SER A N 1
ATOM 618 C CA . SER A 1 88 ? 11.421 -17.425 -10.189 1.00 82.88 88 SER A CA 1
ATOM 619 C C . SER A 1 88 ? 12.447 -16.379 -10.615 1.00 82.88 88 SER A C 1
ATOM 621 O O . SER A 1 88 ? 13.516 -16.756 -11.088 1.00 82.88 88 SER A O 1
ATOM 623 N N . ASP A 1 89 ? 12.136 -15.094 -10.438 1.00 81.19 89 ASP A N 1
ATOM 624 C CA . ASP A 1 89 ? 13.048 -13.984 -10.702 1.00 81.19 89 ASP A CA 1
ATOM 625 C C . ASP A 1 89 ? 13.117 -13.080 -9.457 1.00 81.19 89 ASP A C 1
ATOM 627 O O . ASP A 1 89 ? 12.113 -12.462 -9.099 1.00 81.19 89 ASP A O 1
ATOM 631 N N . PRO A 1 90 ? 14.273 -12.974 -8.777 1.00 84.50 90 PRO A N 1
ATOM 632 C CA . PRO A 1 90 ? 14.416 -12.095 -7.619 1.00 84.50 90 PRO A CA 1
ATOM 633 C C . PRO A 1 90 ? 14.274 -10.607 -7.972 1.00 84.50 90 PRO A C 1
ATOM 635 O O . PRO A 1 90 ? 14.080 -9.788 -7.076 1.00 84.50 90 PRO A O 1
ATOM 638 N N . ALA A 1 91 ? 14.356 -10.231 -9.254 1.00 86.00 91 ALA A N 1
ATOM 639 C CA . ALA A 1 91 ? 14.065 -8.872 -9.699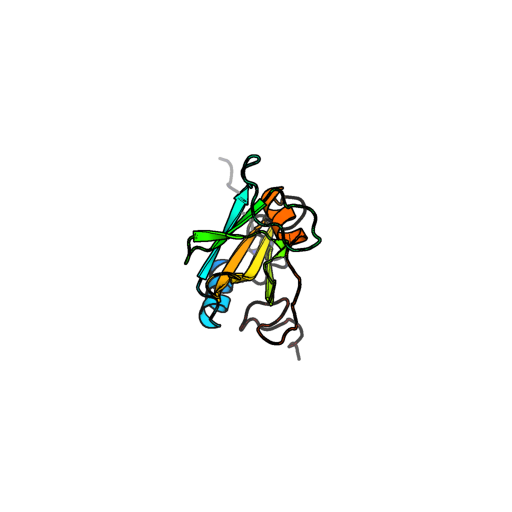 1.00 86.00 91 ALA A CA 1
ATOM 640 C C . ALA A 1 91 ? 12.563 -8.530 -9.636 1.00 86.00 91 ALA A C 1
ATOM 642 O O . ALA A 1 91 ? 12.226 -7.344 -9.574 1.00 86.00 91 ALA A O 1
ATOM 643 N N . ASP A 1 92 ? 11.680 -9.536 -9.585 1.00 88.38 92 ASP A N 1
ATOM 644 C CA . ASP A 1 92 ? 10.234 -9.369 -9.403 1.00 88.38 92 ASP A CA 1
ATOM 645 C C . ASP A 1 92 ? 9.918 -9.081 -7.931 1.00 88.38 92 ASP A C 1
ATOM 647 O O . ASP A 1 92 ? 9.388 -9.906 -7.186 1.00 88.38 92 ASP A O 1
ATOM 651 N N . MET A 1 93 ? 10.292 -7.889 -7.485 1.00 93.44 93 MET A N 1
ATOM 652 C CA . MET A 1 93 ? 10.086 -7.452 -6.114 1.00 93.44 93 MET A CA 1
ATOM 653 C C . MET A 1 93 ? 8.746 -6.743 -5.940 1.00 93.44 93 MET A C 1
ATOM 655 O O . MET A 1 93 ? 8.383 -5.851 -6.709 1.00 93.44 93 MET A O 1
ATOM 659 N N . VAL A 1 94 ? 8.051 -7.067 -4.852 1.00 95.25 94 VAL A N 1
ATOM 660 C CA . VAL A 1 94 ? 6.814 -6.397 -4.440 1.00 95.25 94 VAL A CA 1
ATOM 661 C C . VAL A 1 94 ? 6.874 -5.973 -2.980 1.00 95.25 94 VAL A C 1
ATOM 663 O O . VAL A 1 94 ? 7.509 -6.620 -2.149 1.00 95.25 94 VAL A O 1
ATOM 666 N N . ALA A 1 95 ? 6.186 -4.888 -2.654 1.00 96.88 95 ALA A N 1
ATOM 667 C CA . ALA A 1 95 ? 5.905 -4.446 -1.301 1.00 96.88 95 ALA A CA 1
ATOM 668 C C . ALA A 1 95 ? 4.401 -4.552 -1.037 1.00 96.88 95 ALA A C 1
ATOM 670 O O . ALA A 1 95 ? 3.593 -3.994 -1.774 1.00 96.88 95 ALA A O 1
ATOM 671 N N . ILE A 1 96 ? 4.035 -5.250 0.032 1.00 97.56 96 ILE A N 1
ATOM 672 C CA . ILE A 1 96 ? 2.681 -5.333 0.562 1.00 97.56 96 ILE A CA 1
ATOM 673 C C . ILE A 1 96 ? 2.616 -4.376 1.743 1.00 97.56 96 ILE A C 1
ATOM 675 O O . ILE A 1 96 ? 3.301 -4.574 2.746 1.00 97.56 96 ILE A O 1
ATOM 679 N N . VAL A 1 97 ? 1.820 -3.325 1.605 1.00 98.44 97 VAL A N 1
ATOM 680 C CA . VAL A 1 97 ? 1.641 -2.265 2.595 1.00 98.44 97 VAL A CA 1
ATOM 681 C C . VAL A 1 97 ? 0.289 -2.435 3.273 1.00 98.44 97 VAL A C 1
ATOM 683 O O . VAL A 1 97 ? -0.733 -2.483 2.592 1.00 98.44 97 VAL A O 1
ATOM 686 N N . ALA A 1 98 ? 0.270 -2.472 4.603 1.00 98.38 98 ALA A N 1
ATOM 687 C CA . ALA A 1 98 ? -0.953 -2.354 5.391 1.00 98.38 98 ALA A CA 1
ATOM 688 C C . ALA A 1 98 ? -1.262 -0.870 5.641 1.00 98.38 98 ALA A C 1
ATOM 690 O O . ALA A 1 98 ? -0.419 -0.138 6.171 1.00 98.38 98 ALA A O 1
ATOM 691 N N . THR A 1 99 ? -2.456 -0.425 5.251 1.00 98.50 99 THR A N 1
ATOM 692 C CA . THR A 1 99 ? -2.867 0.984 5.305 1.00 98.50 99 THR A CA 1
ATOM 693 C C . THR A 1 99 ? -4.335 1.145 5.697 1.00 98.50 99 THR A C 1
ATOM 695 O O . THR A 1 99 ? -5.108 0.184 5.691 1.00 98.50 99 THR A O 1
ATOM 698 N N . THR A 1 100 ? -4.717 2.383 6.009 1.00 98.12 100 THR A N 1
ATOM 699 C CA . THR A 1 100 ? -6.071 2.767 6.412 1.00 98.12 100 THR A CA 1
ATOM 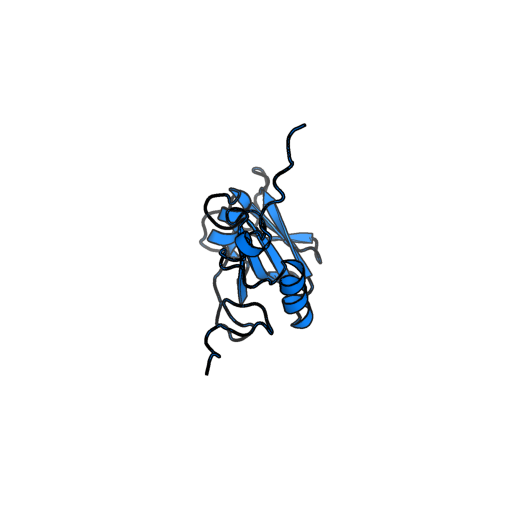700 C C . THR A 1 100 ? -6.585 3.884 5.515 1.00 98.12 100 THR A C 1
ATOM 702 O O . THR A 1 100 ? -5.926 4.906 5.331 1.00 98.12 100 THR A O 1
ATOM 705 N N . CYS A 1 101 ? -7.791 3.723 4.969 1.00 97.38 101 CYS A N 1
ATOM 706 C CA . CYS A 1 101 ? -8.426 4.763 4.167 1.00 97.38 101 CYS A CA 1
ATOM 707 C C . CYS A 1 101 ? -8.763 5.979 5.052 1.00 97.38 101 CYS A C 1
ATOM 709 O O . CYS A 1 101 ? -9.581 5.838 5.964 1.00 97.38 101 CYS A O 1
ATOM 711 N N . PRO A 1 102 ? -8.264 7.194 4.752 1.00 95.69 102 PRO A N 1
ATOM 712 C CA . PRO A 1 102 ? -8.516 8.374 5.582 1.00 95.69 102 PRO A CA 1
ATOM 713 C C . PRO A 1 102 ? -9.963 8.881 5.492 1.00 95.69 102 PRO A C 1
ATOM 715 O O . PRO A 1 102 ? -10.361 9.751 6.261 1.00 95.69 102 PRO A O 1
ATOM 718 N N . VAL A 1 103 ? -10.754 8.365 4.543 1.00 95.75 103 VAL A N 1
ATOM 719 C CA . VAL A 1 103 ? -12.129 8.818 4.290 1.00 95.75 103 VAL A CA 1
ATOM 720 C C . VAL A 1 103 ? -13.165 7.903 4.932 1.00 95.75 103 VAL A C 1
ATOM 722 O O . VAL A 1 103 ? -14.057 8.387 5.621 1.00 95.75 103 VAL A O 1
ATOM 725 N N . CYS A 1 104 ? -13.071 6.587 4.719 1.00 97.38 104 CYS A N 1
ATOM 726 C CA . CYS A 1 104 ? -14.044 5.633 5.264 1.00 97.38 104 CYS A CA 1
ATOM 727 C C . CYS A 1 104 ? -13.506 4.775 6.419 1.00 97.38 104 CYS A C 1
ATOM 729 O O . CYS A 1 104 ? -14.265 3.984 6.978 1.00 97.38 104 CYS A O 1
ATOM 731 N N . GLY A 1 105 ? -12.220 4.903 6.760 1.00 97.31 105 GLY A N 1
ATOM 732 C CA . GLY A 1 105 ? -11.583 4.164 7.851 1.00 97.31 105 GLY A CA 1
ATOM 733 C C . GLY A 1 105 ? -11.363 2.676 7.579 1.00 97.31 105 GLY A C 1
ATOM 734 O O . GLY A 1 105 ? -11.046 1.944 8.506 1.00 97.31 105 GLY A O 1
ATOM 735 N N . SER A 1 106 ? -11.557 2.187 6.348 1.00 97.88 106 SER A N 1
ATOM 736 C CA . SER A 1 106 ? -11.284 0.781 6.042 1.00 97.88 106 SER A CA 1
ATOM 737 C C . SER A 1 106 ? -9.793 0.480 6.085 1.00 97.88 106 SER A C 1
ATOM 739 O O . SER A 1 106 ? -9.014 1.157 5.412 1.00 97.88 106 SER A O 1
ATOM 741 N N . GLU A 1 107 ? -9.440 -0.579 6.795 1.00 98.44 107 GLU A N 1
ATOM 742 C CA . GLU A 1 107 ? -8.098 -1.149 6.862 1.00 98.44 107 GLU A CA 1
ATOM 743 C C . GLU A 1 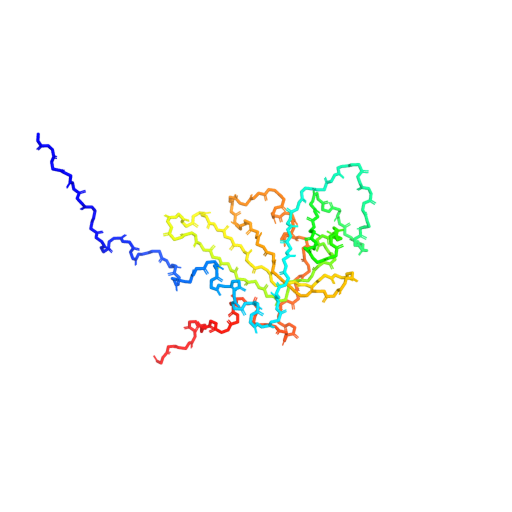107 ? -7.921 -2.194 5.757 1.00 98.44 107 GLU A C 1
ATOM 745 O O . GLU A 1 107 ? -8.840 -2.962 5.455 1.00 98.44 107 GLU A O 1
ATOM 750 N N . GLY A 1 108 ? -6.756 -2.216 5.119 1.00 98.25 108 GLY A N 1
ATOM 751 C CA . GLY A 1 108 ? -6.506 -3.106 3.991 1.00 98.25 108 GLY A CA 1
ATOM 752 C C . GLY A 1 108 ? -5.071 -3.103 3.495 1.00 98.25 108 GLY A C 1
ATOM 753 O O . GLY A 1 108 ? -4.196 -2.447 4.062 1.00 98.25 108 GLY A O 1
ATOM 754 N N . THR A 1 109 ? -4.844 -3.839 2.413 1.00 98.56 109 THR A N 1
ATOM 755 C CA . THR A 1 109 ? -3.522 -3.998 1.806 1.00 98.56 109 THR A CA 1
ATOM 756 C C . THR A 1 109 ? -3.418 -3.308 0.452 1.00 98.56 109 THR A C 1
ATOM 758 O O . THR A 1 109 ? -4.342 -3.375 -0.361 1.00 98.56 109 THR A O 1
ATOM 761 N N . LEU A 1 110 ? -2.255 -2.720 0.191 1.00 98.56 110 LEU A N 1
ATOM 762 C CA . LEU A 1 110 ? -1.829 -2.177 -1.094 1.00 98.56 110 LEU A CA 1
ATOM 763 C C . LEU A 1 110 ? -0.578 -2.936 -1.555 1.00 98.56 110 LEU A C 1
ATOM 765 O O . LEU A 1 110 ? 0.396 -3.014 -0.808 1.00 98.56 110 LEU A O 1
ATOM 769 N N . VAL A 1 111 ? -0.597 -3.495 -2.765 1.00 98.00 111 VAL A N 1
ATOM 770 C CA . VAL A 1 111 ? 0.559 -4.193 -3.353 1.00 98.00 111 VAL A CA 1
ATOM 771 C C . VAL A 1 111 ? 1.199 -3.291 -4.400 1.00 98.00 111 VAL A C 1
ATOM 773 O O . VAL A 1 111 ? 0.516 -2.848 -5.318 1.00 98.00 111 VAL A O 1
ATOM 776 N N . LEU A 1 112 ? 2.496 -3.031 -4.256 1.00 98.12 112 LEU A N 1
ATOM 777 C CA . LEU A 1 112 ? 3.274 -2.136 -5.115 1.00 98.12 112 LEU A CA 1
ATOM 778 C C . LEU A 1 112 ? 4.512 -2.857 -5.640 1.00 98.12 112 LEU A C 1
ATOM 780 O O . LEU A 1 112 ? 5.138 -3.615 -4.897 1.00 98.12 112 LEU A O 1
ATOM 784 N N . GLY A 1 113 ? 4.919 -2.585 -6.881 1.00 97.12 113 GLY A N 1
ATOM 785 C CA . GLY A 1 113 ? 6.255 -2.963 -7.342 1.00 97.12 113 GLY A CA 1
ATOM 786 C C . GLY A 1 113 ? 7.334 -2.307 -6.473 1.00 97.12 113 GLY A C 1
ATOM 787 O O . GLY A 1 113 ? 7.229 -1.129 -6.124 1.00 97.12 113 GLY A O 1
ATOM 788 N N . PHE A 1 114 ? 8.385 -3.045 -6.121 1.00 94.19 114 PHE A N 1
ATOM 789 C CA . PHE A 1 114 ? 9.461 -2.567 -5.249 1.00 94.19 114 PHE A CA 1
ATOM 790 C C . PHE A 1 114 ? 10.834 -2.657 -5.931 1.00 94.19 114 PHE A C 1
ATOM 792 O O . PHE A 1 114 ? 11.085 -3.518 -6.764 1.00 94.19 114 PHE A O 1
ATOM 799 N N . GLY A 1 115 ? 11.751 -1.756 -5.569 1.00 91.94 115 GLY A N 1
ATOM 800 C CA . GLY A 1 115 ? 13.125 -1.763 -6.076 1.00 91.94 115 GLY A CA 1
ATOM 801 C C . GLY A 1 115 ? 13.297 -1.188 -7.493 1.00 91.94 115 GLY A C 1
ATOM 802 O O . GLY A 1 115 ? 12.433 -0.453 -7.968 1.00 91.94 115 GLY A O 1
ATOM 803 N N . PRO A 1 116 ? 14.432 -1.466 -8.167 1.00 90.44 116 PRO A N 1
ATOM 804 C CA . PRO A 1 116 ? 14.831 -0.774 -9.401 1.00 90.44 116 PRO A CA 1
ATOM 805 C C . PRO A 1 116 ? 13.884 -0.956 -10.589 1.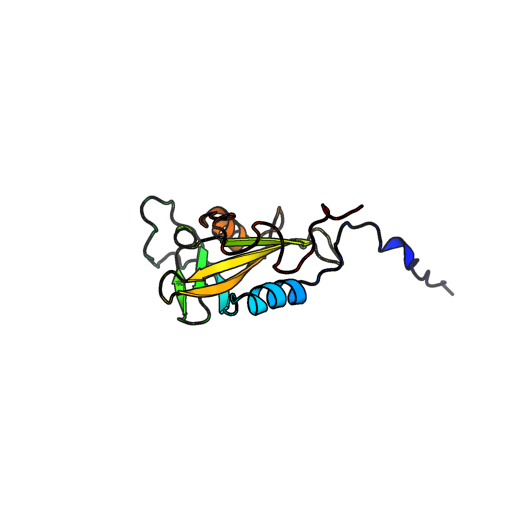00 90.44 116 PRO A C 1
ATOM 807 O O . PRO A 1 116 ? 13.890 -0.131 -11.498 1.00 90.44 116 PRO A O 1
ATOM 810 N N . MET A 1 117 ? 13.095 -2.032 -10.583 1.00 91.62 117 MET A N 1
ATOM 811 C CA . MET A 1 117 ? 12.135 -2.356 -11.640 1.00 91.62 117 MET A CA 1
ATOM 812 C C . MET A 1 117 ? 10.718 -1.847 -11.335 1.00 91.62 117 MET A C 1
ATOM 814 O O . MET A 1 117 ? 9.806 -2.080 -12.125 1.00 91.62 117 MET A O 1
ATOM 818 N N . SER A 1 118 ? 10.526 -1.157 -10.203 1.00 95.75 118 SER A N 1
ATOM 819 C CA . SER A 1 118 ? 9.243 -0.566 -9.824 1.00 95.75 118 SER A CA 1
ATOM 820 C C . SER A 1 118 ? 8.761 0.437 -10.874 1.00 95.75 118 SER A C 1
ATOM 822 O O . SER A 1 118 ? 9.547 1.185 -11.466 1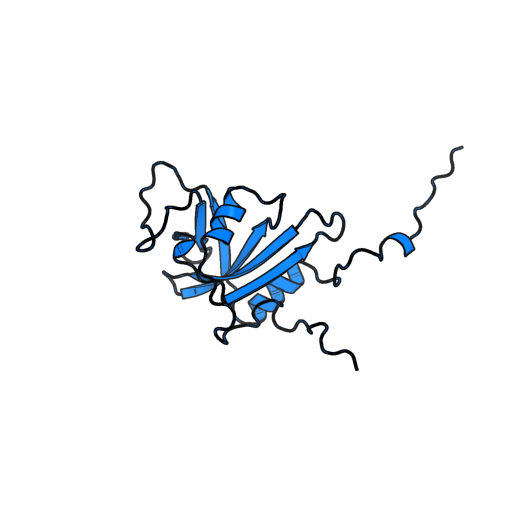.00 95.75 118 SER A O 1
ATOM 824 N N . SER A 1 119 ? 7.448 0.458 -11.107 1.00 96.56 119 SER A N 1
ATOM 825 C CA . SER A 1 119 ? 6.837 1.451 -11.982 1.00 96.56 119 SER A CA 1
ATOM 826 C C . SER A 1 119 ? 6.950 2.853 -11.368 1.00 96.56 119 SER A C 1
ATOM 828 O O . SER A 1 119 ? 7.042 3.013 -10.152 1.00 96.56 119 SER A O 1
ATOM 830 N N . ALA A 1 120 ? 6.896 3.900 -12.197 1.00 95.44 120 ALA A N 1
ATOM 831 C CA . ALA A 1 120 ? 6.906 5.276 -11.691 1.00 95.44 120 ALA A CA 1
ATOM 832 C C . ALA A 1 120 ? 5.718 5.563 -10.751 1.00 95.44 120 ALA A C 1
ATOM 834 O O . ALA A 1 120 ? 5.869 6.316 -9.796 1.00 95.44 120 ALA A O 1
ATOM 835 N N . VAL A 1 121 ? 4.565 4.932 -11.006 1.00 96.75 121 VAL A N 1
ATOM 836 C CA . VAL A 1 121 ? 3.357 5.038 -10.174 1.00 96.75 121 VAL A CA 1
ATOM 837 C C . VAL A 1 121 ? 3.604 4.424 -8.800 1.00 96.75 121 VAL A C 1
ATOM 839 O O . VAL A 1 121 ? 3.397 5.087 -7.789 1.00 96.75 121 VAL A O 1
ATOM 842 N N . ASP A 1 122 ? 4.089 3.184 -8.756 1.00 97.81 122 ASP A N 1
ATOM 843 C CA . ASP A 1 122 ? 4.325 2.473 -7.498 1.00 97.81 122 ASP A CA 1
ATOM 844 C C . ASP A 1 122 ? 5.408 3.151 -6.654 1.00 97.81 122 ASP A C 1
ATOM 846 O O . ASP A 1 122 ? 5.246 3.307 -5.442 1.00 97.81 122 ASP A O 1
ATOM 850 N N . ALA A 1 123 ? 6.495 3.592 -7.295 1.00 96.31 123 ALA A N 1
ATOM 851 C CA . ALA A 1 123 ? 7.592 4.285 -6.633 1.00 96.31 123 ALA A CA 1
ATOM 852 C C . ALA A 1 123 ? 7.157 5.638 -6.045 1.00 96.31 123 ALA A C 1
ATOM 854 O O . ALA A 1 123 ? 7.556 5.973 -4.929 1.00 96.31 123 ALA A O 1
ATOM 855 N N . ASP A 1 124 ? 6.327 6.396 -6.767 1.00 95.38 124 ASP A N 1
ATOM 856 C CA . ASP A 1 124 ? 5.761 7.664 -6.296 1.00 95.38 124 ASP A CA 1
ATOM 857 C C . ASP A 1 124 ? 4.809 7.447 -5.114 1.00 95.38 124 ASP A C 1
ATOM 859 O O . ASP A 1 124 ? 4.956 8.099 -4.082 1.00 95.38 124 ASP A O 1
ATOM 863 N N . VAL A 1 125 ? 3.899 6.467 -5.207 1.00 97.12 125 VAL A N 1
ATOM 864 C CA . VAL A 1 125 ? 3.017 6.106 -4.086 1.00 97.12 125 VAL A CA 1
ATOM 865 C C . VAL A 1 125 ? 3.835 5.720 -2.858 1.00 97.12 125 VAL A C 1
ATOM 867 O O . VAL A 1 125 ? 3.672 6.329 -1.803 1.00 97.12 125 VAL A O 1
ATOM 870 N N . LEU A 1 126 ? 4.736 4.741 -2.983 1.00 96.12 126 LEU A N 1
ATOM 871 C CA . LEU A 1 126 ? 5.497 4.235 -1.842 1.00 96.12 126 LEU A CA 1
ATOM 872 C C . LEU A 1 126 ? 6.402 5.311 -1.225 1.00 96.12 126 LEU A C 1
ATOM 874 O O . LEU A 1 126 ? 6.553 5.353 -0.007 1.00 96.12 126 LEU A O 1
ATOM 878 N N . GLY A 1 127 ? 6.996 6.175 -2.052 1.00 95.12 127 GLY A N 1
ATOM 879 C CA . GLY A 1 127 ? 7.873 7.254 -1.602 1.00 95.12 127 GLY A CA 1
ATOM 880 C C . GLY A 1 127 ? 7.146 8.411 -0.912 1.00 95.12 127 GLY A C 1
ATOM 881 O O . GLY A 1 127 ? 7.766 9.120 -0.121 1.00 95.12 127 GLY A O 1
ATOM 882 N N . ALA A 1 128 ? 5.856 8.606 -1.196 1.00 94.69 128 ALA A N 1
ATOM 883 C CA . ALA A 1 128 ? 5.062 9.701 -0.645 1.00 94.69 128 ALA A CA 1
ATOM 884 C C . ALA A 1 128 ? 4.241 9.316 0.599 1.00 94.69 128 ALA A C 1
ATOM 886 O O . ALA A 1 128 ? 3.882 10.203 1.372 1.00 94.69 128 ALA A O 1
ATOM 887 N N . MET A 1 129 ? 3.945 8.029 0.816 1.00 95.88 129 MET A N 1
ATOM 888 C CA . MET A 1 129 ? 3.179 7.568 1.983 1.00 95.88 129 MET A CA 1
ATOM 889 C C . MET A 1 129 ? 3.855 7.895 3.323 1.00 95.88 129 MET A C 1
ATOM 891 O O . MET A 1 129 ? 5.079 7.927 3.451 1.00 95.88 129 MET A O 1
ATOM 895 N N . GLN A 1 130 ? 3.040 8.096 4.360 1.00 95.31 130 GLN A N 1
ATOM 896 C CA . GLN A 1 130 ? 3.520 8.369 5.712 1.00 95.31 130 GLN A CA 1
ATOM 897 C C . GLN A 1 130 ? 3.972 7.075 6.389 1.00 95.31 130 GLN A C 1
ATOM 899 O O . GLN A 1 130 ? 3.153 6.219 6.725 1.00 95.31 130 GLN A O 1
ATOM 904 N N . ASP A 1 131 ? 5.272 6.941 6.634 1.00 95.75 131 ASP A N 1
ATOM 905 C CA . ASP A 1 131 ? 5.809 5.818 7.395 1.00 95.75 131 ASP A CA 1
ATOM 906 C C . ASP A 1 131 ? 5.525 5.994 8.894 1.00 95.75 131 ASP A C 1
ATOM 908 O O . ASP A 1 131 ? 6.161 6.804 9.569 1.00 95.75 131 ASP A O 1
ATOM 912 N N . VAL A 1 132 ? 4.546 5.245 9.406 1.00 96.25 132 VAL A N 1
ATOM 913 C CA . VAL A 1 132 ? 4.165 5.226 10.830 1.00 96.25 132 VAL A CA 1
ATOM 914 C C . VAL A 1 132 ? 4.419 3.859 11.464 1.00 96.25 132 VAL A C 1
ATOM 916 O O . VAL A 1 132 ? 3.902 3.554 12.537 1.00 96.25 132 VAL A O 1
ATOM 919 N N . ARG A 1 133 ? 5.226 3.018 10.809 1.00 95.50 133 ARG A N 1
ATOM 920 C CA . ARG A 1 133 ? 5.547 1.675 11.291 1.00 95.50 133 ARG A CA 1
ATOM 921 C C . ARG A 1 133 ? 6.119 1.732 12.707 1.00 95.50 133 ARG A C 1
ATOM 923 O O . ARG A 1 133 ? 6.982 2.553 13.012 1.00 95.50 133 ARG A O 1
ATOM 930 N N . GLY A 1 134 ? 5.677 0.809 13.561 1.00 91.62 134 GLY A N 1
ATOM 931 C CA . GLY A 1 134 ? 6.019 0.817 14.989 1.00 91.62 134 GLY A CA 1
ATOM 932 C C . GLY A 1 134 ? 5.029 1.596 15.864 1.00 91.62 134 GLY A C 1
ATOM 933 O O . GLY A 1 134 ? 5.295 1.794 17.046 1.00 91.62 134 GLY A O 1
ATOM 934 N N . ASP A 1 135 ? 3.878 1.979 15.309 1.00 93.31 135 ASP A N 1
ATOM 935 C CA . ASP A 1 135 ? 2.714 2.522 16.023 1.00 93.31 135 ASP A CA 1
ATOM 936 C C . ASP A 1 135 ? 2.033 1.527 16.987 1.00 93.31 135 ASP A C 1
ATOM 938 O O . ASP A 1 135 ? 1.169 1.914 17.773 1.00 93.31 135 ASP A O 1
ATOM 942 N N . GLY A 1 136 ? 2.431 0.252 16.952 1.00 91.56 136 GLY A N 1
ATOM 943 C CA . GLY A 1 136 ? 1.870 -0.815 17.778 1.00 91.56 136 GLY A CA 1
ATOM 944 C C . GLY A 1 136 ? 0.609 -1.459 17.198 1.00 91.56 136 GLY A C 1
ATOM 945 O O . GLY A 1 136 ? 0.043 -2.329 17.857 1.00 91.56 136 GLY A O 1
ATOM 946 N N . VAL A 1 137 ? 0.186 -1.075 15.987 1.00 92.25 137 VAL A N 1
ATOM 947 C CA . VAL A 1 137 ? -0.975 -1.663 15.300 1.00 92.25 137 VAL A CA 1
ATOM 948 C C . VAL A 1 137 ? -0.605 -3.013 14.684 1.00 92.25 137 VAL A C 1
ATOM 950 O O . VAL A 1 137 ? -1.303 -4.002 14.893 1.00 92.25 137 VAL A O 1
ATOM 953 N N . LEU A 1 138 ? 0.524 -3.078 13.971 1.00 93.75 138 LEU A N 1
ATOM 954 C CA . LEU A 1 138 ? 1.049 -4.293 13.339 1.00 93.75 138 LEU A CA 1
ATOM 955 C C . LEU A 1 138 ? 2.578 -4.392 13.490 1.00 93.75 138 LEU A C 1
ATOM 957 O O . LEU A 1 138 ? 3.251 -3.385 13.732 1.00 93.75 138 LEU A O 1
ATOM 961 N N . PRO A 1 139 ? 3.173 -5.588 13.303 1.00 92.31 139 PRO A N 1
ATOM 962 C CA . PRO A 1 139 ? 4.617 -5.714 13.148 1.00 92.31 139 PRO A CA 1
ATOM 963 C C . PRO A 1 139 ? 5.119 -4.857 11.971 1.00 92.31 139 PRO A C 1
ATOM 965 O O . PRO A 1 139 ? 4.531 -4.901 10.890 1.00 92.31 139 PRO A O 1
ATOM 968 N N . PRO A 1 140 ? 6.216 -4.096 12.120 1.00 91.19 140 PRO A N 1
ATOM 969 C CA . PRO A 1 140 ? 6.579 -3.060 11.152 1.00 91.19 140 PRO A CA 1
ATOM 970 C C . PRO A 1 140 ? 7.079 -3.606 9.804 1.00 91.19 140 PRO A C 1
ATOM 972 O O . PRO A 1 140 ? 6.842 -2.994 8.766 1.00 91.19 140 PRO A O 1
ATOM 975 N N . ALA A 1 141 ? 7.802 -4.729 9.803 1.00 88.94 141 ALA A N 1
ATOM 976 C CA . ALA A 1 141 ? 8.558 -5.201 8.634 1.00 88.94 141 ALA A CA 1
ATOM 977 C C . ALA A 1 141 ? 8.362 -6.695 8.303 1.00 88.94 141 ALA A C 1
ATOM 979 O O . ALA A 1 141 ? 9.116 -7.250 7.504 1.00 88.94 141 ALA A O 1
ATOM 980 N N . ILE A 1 142 ? 7.389 -7.344 8.943 1.00 87.19 142 ILE A N 1
ATOM 981 C CA . ILE A 1 142 ? 7.023 -8.751 8.734 1.00 87.19 142 ILE A CA 1
ATOM 982 C C . ILE A 1 142 ? 5.504 -8.845 8.629 1.00 87.19 142 ILE A C 1
ATOM 984 O O . ILE A 1 142 ? 4.803 -8.017 9.222 1.00 87.19 142 ILE A O 1
ATOM 988 N N . ALA A 1 143 ? 4.997 -9.837 7.901 1.00 84.00 143 ALA A N 1
ATOM 989 C CA . ALA A 1 143 ? 3.565 -10.087 7.907 1.00 84.00 143 ALA A CA 1
ATOM 990 C C . ALA A 1 143 ? 3.134 -10.597 9.298 1.00 84.00 143 ALA A C 1
ATOM 992 O O . ALA A 1 143 ? 3.917 -11.257 9.994 1.00 84.00 143 ALA A O 1
ATOM 993 N N . PRO A 1 144 ? 1.906 -10.303 9.746 1.00 84.44 144 PRO A N 1
ATOM 994 C CA . PRO A 1 144 ? 1.402 -10.822 11.010 1.00 84.44 144 PRO A CA 1
ATOM 995 C C . PRO A 1 144 ? 1.475 -12.352 11.059 1.00 84.44 144 PRO A C 1
ATOM 997 O O . PRO A 1 144 ? 1.123 -13.035 10.107 1.00 84.44 144 PRO A O 1
ATOM 1000 N N . GLY A 1 145 ? 1.965 -12.911 12.164 1.00 79.69 145 GLY A N 1
ATOM 1001 C CA . GLY A 1 145 ? 2.111 -14.363 12.307 1.00 79.69 145 GLY A CA 1
ATOM 1002 C C . GLY A 1 145 ? 3.339 -14.980 11.620 1.00 79.69 145 GLY A C 1
ATOM 1003 O O . GLY A 1 145 ? 3.655 -16.133 11.920 1.00 79.69 145 GLY A O 1
ATOM 1004 N N . GLU A 1 146 ? 4.091 -14.242 10.791 1.00 80.75 146 GLU A N 1
ATOM 1005 C CA . GLU A 1 146 ? 5.433 -14.676 10.380 1.00 80.75 146 GLU A CA 1
ATOM 1006 C C . GLU A 1 146 ? 6.376 -14.660 11.597 1.00 80.75 146 GLU A C 1
ATOM 1008 O O . GLU A 1 146 ? 6.379 -13.727 12.406 1.00 80.75 146 GLU A O 1
ATOM 1013 N N . ARG A 1 147 ? 7.212 -15.695 11.739 1.00 66.94 147 ARG A N 1
ATOM 1014 C CA . ARG A 1 147 ? 8.296 -15.683 12.730 1.00 66.94 147 ARG A CA 1
ATOM 1015 C C . ARG A 1 147 ? 9.493 -14.945 12.143 1.00 66.94 147 ARG A C 1
ATOM 1017 O O . ARG A 1 147 ? 9.995 -15.328 11.092 1.00 66.94 147 ARG A O 1
ATOM 1024 N N . GLY A 1 148 ? 9.977 -13.916 12.835 1.00 56.81 148 GLY A N 1
ATOM 1025 C CA . GLY A 1 148 ? 11.251 -13.287 12.493 1.00 56.81 148 GLY A CA 1
ATOM 1026 C C . GLY A 1 148 ? 12.417 -14.266 12.664 1.00 56.81 148 GLY A C 1
ATOM 1027 O O . GLY A 1 148 ? 12.407 -15.112 13.557 1.00 56.81 148 GLY A O 1
ATOM 1028 N N . THR A 1 149 ? 13.460 -14.126 11.845 1.00 55.25 149 THR A N 1
ATOM 1029 C CA . THR A 1 149 ? 14.693 -14.938 11.903 1.00 55.25 149 THR A CA 1
ATOM 1030 C C . THR A 1 149 ? 15.498 -14.786 13.203 1.00 55.25 149 THR A C 1
ATOM 1032 O O . THR A 1 149 ? 16.520 -15.446 13.373 1.00 55.25 149 THR A O 1
ATOM 1035 N N . THR A 1 150 ? 15.046 -13.963 14.151 1.00 48.34 150 THR A N 1
ATOM 1036 C CA . THR A 1 150 ? 15.629 -13.816 15.491 1.00 48.34 150 THR A CA 1
ATOM 1037 C C . THR A 1 150 ? 15.282 -14.945 16.467 1.00 48.34 150 THR A C 1
ATOM 1039 O O . THR A 1 150 ? 15.820 -14.947 17.569 1.00 48.34 150 THR A O 1
ATOM 1042 N N . ASP A 1 151 ? 14.454 -15.921 16.081 1.00 41.59 151 ASP A N 1
ATOM 1043 C CA . ASP A 1 151 ? 14.105 -17.082 16.917 1.00 41.59 151 ASP A CA 1
ATOM 1044 C C . ASP A 1 151 ? 14.826 -18.363 16.453 1.00 41.59 151 ASP A C 1
ATOM 1046 O O . ASP A 1 151 ? 14.208 -19.367 16.091 1.00 41.59 151 ASP A O 1
ATOM 1050 N N . ARG A 1 152 ? 16.165 -18.322 16.412 1.00 38.75 152 ARG A N 1
ATOM 1051 C CA . ARG A 1 152 ? 16.999 -19.529 16.307 1.00 38.75 152 ARG A CA 1
ATOM 1052 C C . ARG A 1 152 ? 17.684 -19.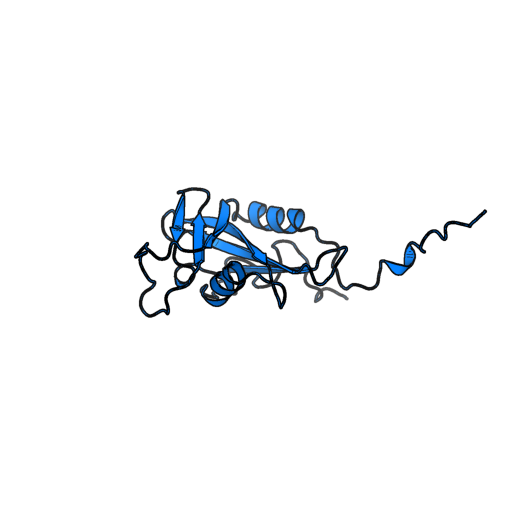759 17.664 1.00 38.75 152 ARG A C 1
ATOM 1054 O O . ARG A 1 152 ? 18.356 -18.833 18.118 1.00 38.75 152 ARG A O 1
ATOM 1061 N N . PRO A 1 153 ? 17.501 -20.927 18.312 1.00 43.66 153 PRO A N 1
ATOM 1062 C CA . PRO A 1 153 ? 18.180 -21.252 19.567 1.00 43.66 153 PRO A CA 1
ATOM 1063 C C . PRO A 1 153 ? 19.700 -21.355 19.399 1.00 43.66 153 PRO A C 1
ATOM 1065 O O . PRO A 1 153 ? 20.159 -21.673 18.273 1.00 43.66 153 PRO A O 1
#

Organism: NCBI:txid449393